Protein AF-A0A7X0ZIE0-F1 (afdb_monomer_lite)

Radius of gyration: 23.96 Å; chains: 1; bounding box: 64×28×71 Å

Organism: NCBI:txid2713500

Secondary structure (DSSP, 8-state):
-HHHHHHHHHHHHHHHHHHHHHHHHHHHHHTT------SHHHHHHHHHHHHHHHHHHHHSS-TTSGGGHHHHHHHHHHHHHHHHHHTSHHHHTTS-HHHHHHHHHHHHHHHHHHHHHHHHHTT-HHHHHHHHHHHHHHHHHHHHHH--

pLDDT: mean 85.58, std 15.68, range [42.28, 98.56]

Sequence (148 aa):
MRNLSKKKKLWIVLAMLLVLIAILLFVLQDCAHDEKGTGPLKVELDFKRNYAKWSDLKLNGDICNPLYLAELREMEKSFGTIYVEAKKPKIWDDLSKKDQTIYTAYGDVASELKVMNDAIEAEDFKQAKQVLKKILEIEKGVKKETEI

Foldseek 3Di:
DVVVVVVVVVVVVVVVVVVVVVVVVVVVVVVVPPPPDLAQVVLVVLVVVLVVLVVVCVVPPLNLAPVCLVVLLVSLVSLCVSLVSCPDCRNVVPDDPLVPLVSVLSNVLSVLSVQLSVCSVVVVSVSNVVSVVVNVVSVVVSVVVNVD

Structure (mmCIF, N/CA/C/O backbone):
data_AF-A0A7X0ZIE0-F1
#
_entry.id   AF-A0A7X0ZIE0-F1
#
loop_
_atom_site.group_PDB
_atom_site.id
_atom_site.type_symbol
_atom_site.label_atom_id
_atom_site.label_alt_id
_atom_site.label_comp_id
_atom_site.label_asym_id
_atom_site.label_entity_id
_atom_site.label_seq_id
_atom_site.pdbx_PDB_ins_code
_atom_site.Cartn_x
_atom_site.Cartn_y
_atom_site.Cartn_z
_atom_site.occupancy
_atom_site.B_iso_or_equiv
_atom_site.auth_seq_id
_atom_site.auth_comp_id
_atom_site.auth_asym_id
_atom_site.auth_atom_id
_atom_site.pdbx_PDB_model_num
ATOM 1 N N . MET A 1 1 ? 47.925 2.374 51.528 1.00 49.50 1 MET A N 1
ATOM 2 C CA . MET A 1 1 ? 46.451 2.256 51.686 1.00 49.50 1 MET A CA 1
ATOM 3 C C . MET A 1 1 ? 45.592 3.056 50.679 1.00 49.50 1 MET A C 1
ATOM 5 O O . MET A 1 1 ? 44.377 2.938 50.735 1.00 49.50 1 MET A O 1
ATOM 9 N N . ARG A 1 2 ? 46.139 3.814 49.705 1.00 50.59 2 ARG A N 1
ATOM 10 C CA . ARG A 1 2 ? 45.318 4.550 48.702 1.00 50.59 2 ARG A CA 1
ATOM 11 C C . ARG A 1 2 ? 44.815 3.702 47.513 1.00 50.59 2 ARG A C 1
ATOM 13 O O . ARG A 1 2 ? 43.732 3.967 47.003 1.00 50.59 2 ARG A O 1
ATOM 20 N N . ASN A 1 3 ? 45.545 2.659 47.101 1.00 53.44 3 ASN A N 1
ATOM 21 C CA . ASN A 1 3 ? 45.180 1.835 45.930 1.00 53.44 3 ASN A CA 1
ATOM 22 C C . ASN A 1 3 ? 44.016 0.856 46.173 1.00 53.44 3 ASN A C 1
ATOM 24 O O . ASN A 1 3 ? 43.262 0.569 45.248 1.00 53.44 3 ASN A O 1
ATOM 28 N N . LEU A 1 4 ? 43.816 0.389 47.410 1.00 52.75 4 LEU A N 1
ATOM 29 C CA . LEU A 1 4 ? 42.679 -0.472 47.776 1.00 52.75 4 LEU A CA 1
ATOM 30 C C . LEU A 1 4 ? 41.342 0.287 47.746 1.00 52.75 4 LEU A C 1
ATOM 32 O O . LEU A 1 4 ? 40.334 -0.260 47.312 1.00 52.75 4 LEU A O 1
ATOM 36 N N . SER A 1 5 ? 41.344 1.567 48.136 1.00 55.03 5 SER A N 1
ATOM 37 C CA . SER A 1 5 ? 40.153 2.427 48.095 1.00 55.03 5 SER A CA 1
ATOM 38 C C . SER A 1 5 ? 39.718 2.740 46.658 1.00 55.03 5 SER A C 1
ATOM 40 O O . SER A 1 5 ? 38.533 2.660 46.345 1.00 55.03 5 SER A O 1
ATOM 42 N N . LYS A 1 6 ? 40.673 3.010 45.754 1.00 58.38 6 LYS A N 1
ATOM 43 C CA . LYS A 1 6 ? 40.388 3.261 44.331 1.00 58.38 6 LYS A CA 1
ATOM 44 C C . LYS A 1 6 ? 39.798 2.036 43.630 1.00 58.38 6 LYS A C 1
ATOM 46 O O . LYS A 1 6 ? 38.822 2.181 42.906 1.00 58.38 6 LYS A O 1
ATOM 51 N N . LYS A 1 7 ? 40.328 0.835 43.904 1.00 63.28 7 LYS A N 1
ATOM 52 C CA . LYS A 1 7 ? 39.778 -0.424 43.371 1.00 63.28 7 LYS A CA 1
ATOM 53 C C . LYS A 1 7 ? 38.345 -0.670 43.855 1.00 63.28 7 LYS A C 1
ATOM 55 O O . LYS A 1 7 ? 37.492 -0.986 43.039 1.00 63.28 7 LYS A O 1
ATOM 60 N N . LYS A 1 8 ? 38.051 -0.445 45.142 1.00 67.44 8 LYS A N 1
ATOM 61 C CA . LYS A 1 8 ? 36.682 -0.571 45.680 1.00 67.44 8 LYS A CA 1
ATOM 62 C C . LYS A 1 8 ? 35.708 0.430 45.048 1.00 67.44 8 LYS A C 1
ATOM 64 O O . LYS A 1 8 ? 34.615 0.039 44.661 1.00 67.44 8 LYS A O 1
ATOM 69 N N . LYS A 1 9 ? 36.114 1.695 44.880 1.00 71.12 9 LYS A N 1
ATOM 70 C CA . LYS A 1 9 ? 35.295 2.715 44.198 1.00 71.12 9 LYS A CA 1
ATOM 71 C C . LYS A 1 9 ? 35.051 2.372 42.726 1.00 71.12 9 LYS A C 1
ATOM 73 O O . LYS A 1 9 ? 33.935 2.534 42.256 1.00 71.12 9 LYS A O 1
ATOM 78 N N . LEU A 1 10 ? 36.063 1.848 42.032 1.00 75.19 10 LEU A N 1
ATOM 79 C CA . LEU A 1 10 ? 35.938 1.406 40.643 1.00 75.19 10 LEU A CA 1
ATOM 80 C C . LEU A 1 10 ? 34.935 0.252 40.505 1.00 75.19 10 LEU A C 1
ATOM 82 O O . LEU A 1 10 ? 34.084 0.300 39.627 1.00 75.19 10 LEU A O 1
ATOM 86 N N . TRP A 1 11 ? 34.986 -0.734 41.406 1.00 75.81 11 TRP A N 1
ATOM 87 C CA . TRP A 1 11 ? 34.030 -1.848 41.436 1.00 75.81 11 TRP A CA 1
ATOM 88 C C . TRP A 1 11 ? 32.594 -1.396 41.723 1.00 75.81 11 TRP A C 1
ATOM 90 O O . TRP A 1 11 ? 31.666 -1.898 41.101 1.00 75.81 11 TRP A O 1
ATOM 100 N N . ILE A 1 12 ? 32.409 -0.418 42.614 1.00 79.88 12 ILE A N 1
ATOM 101 C CA . ILE A 1 12 ? 31.087 0.153 42.916 1.00 79.88 12 ILE A CA 1
ATOM 102 C C . ILE A 1 12 ? 30.515 0.900 41.702 1.00 79.88 12 ILE A C 1
ATOM 104 O O . ILE A 1 12 ? 29.338 0.746 41.388 1.00 79.88 12 ILE A O 1
ATOM 108 N N . VAL A 1 13 ? 31.343 1.673 40.990 1.00 80.25 13 VAL A N 1
ATOM 109 C CA . VAL A 1 13 ? 30.920 2.371 39.763 1.00 80.25 13 VAL A CA 1
ATOM 110 C C . VAL A 1 13 ? 30.592 1.377 38.648 1.00 80.25 13 VAL A C 1
ATOM 112 O O . VAL A 1 13 ? 29.580 1.544 37.976 1.00 80.25 13 VAL A O 1
ATOM 115 N N . LEU A 1 14 ? 31.388 0.314 38.488 1.00 82.12 14 LEU A N 1
ATOM 116 C CA . LEU A 1 14 ? 31.110 -0.744 37.510 1.00 82.12 14 LEU A CA 1
ATOM 117 C C . LEU A 1 14 ? 29.800 -1.480 37.818 1.00 82.12 14 LEU A C 1
ATOM 119 O O . LEU A 1 14 ? 29.012 -1.724 36.911 1.00 82.12 14 LEU A O 1
ATOM 123 N N . ALA A 1 15 ? 29.546 -1.789 39.092 1.00 82.81 15 ALA A N 1
ATOM 124 C CA . ALA A 1 15 ? 28.303 -2.424 39.519 1.00 82.81 15 ALA A CA 1
ATOM 125 C C . ALA A 1 15 ? 27.087 -1.517 39.269 1.00 82.81 15 ALA A C 1
ATOM 127 O O . ALA A 1 15 ? 26.084 -1.986 38.739 1.00 82.81 15 ALA A O 1
ATOM 128 N N . MET A 1 16 ? 27.186 -0.216 39.570 1.00 80.19 16 MET A N 1
ATOM 129 C CA . MET A 1 16 ? 26.119 0.740 39.250 1.00 80.19 16 MET A CA 1
ATOM 130 C C . MET A 1 16 ? 25.887 0.868 37.745 1.00 80.19 16 MET A C 1
ATOM 132 O O . MET A 1 16 ? 24.736 0.901 37.326 1.00 80.19 16 MET A O 1
ATOM 136 N N . LEU A 1 17 ? 26.946 0.893 36.928 1.00 83.62 17 LEU A N 1
ATOM 137 C CA . LEU A 1 17 ? 26.818 0.957 35.471 1.00 83.62 17 LEU A CA 1
ATOM 138 C C . LEU A 1 17 ? 26.107 -0.286 34.918 1.00 83.62 17 LEU A C 1
ATOM 140 O O . LEU A 1 17 ? 25.228 -0.157 34.074 1.00 83.62 17 LEU A O 1
ATOM 144 N N . LEU A 1 18 ? 26.441 -1.477 35.424 1.00 83.69 18 LEU A N 1
ATOM 145 C CA . LEU A 1 18 ? 25.784 -2.726 35.028 1.00 83.69 18 LEU A CA 1
ATOM 146 C C . LEU A 1 18 ? 24.303 -2.754 35.421 1.00 83.69 18 LEU A C 1
ATOM 148 O O . LEU A 1 18 ? 23.478 -3.191 34.625 1.00 83.69 18 LEU A O 1
ATOM 152 N N . VAL A 1 19 ? 23.951 -2.244 36.604 1.00 85.44 19 VAL A N 1
ATOM 153 C CA . VAL A 1 19 ? 22.547 -2.096 37.023 1.00 85.44 19 VAL A CA 1
ATOM 154 C C . VAL A 1 19 ? 21.814 -1.105 36.121 1.00 85.44 19 VAL A C 1
ATOM 156 O O . VAL A 1 19 ? 20.691 -1.370 35.709 1.00 85.44 19 VAL A O 1
ATOM 159 N N . LEU A 1 20 ? 22.452 0.006 35.753 1.00 82.56 20 LEU A N 1
ATOM 160 C CA . LEU A 1 20 ? 21.855 1.022 34.885 1.00 82.56 20 LEU A CA 1
ATOM 161 C C . LEU A 1 20 ? 21.646 0.500 33.455 1.00 82.56 20 LEU A C 1
ATOM 163 O O . LEU A 1 20 ? 20.605 0.757 32.860 1.00 82.56 20 LEU A O 1
ATOM 167 N N . ILE A 1 21 ? 22.589 -0.296 32.940 1.00 82.75 21 ILE A N 1
ATOM 168 C CA . ILE A 1 21 ? 22.448 -1.022 31.670 1.00 82.75 21 ILE A CA 1
ATOM 169 C C . ILE A 1 21 ? 21.320 -2.055 31.768 1.00 82.75 21 ILE A C 1
ATOM 171 O O . ILE A 1 21 ? 20.514 -2.141 30.851 1.00 82.75 21 ILE A O 1
ATOM 175 N N . ALA A 1 22 ? 21.213 -2.801 32.870 1.00 79.94 22 ALA A N 1
ATOM 176 C CA . ALA A 1 22 ? 20.127 -3.760 33.067 1.00 79.94 22 ALA A CA 1
ATOM 177 C C . ALA A 1 22 ? 18.751 -3.073 33.105 1.00 79.94 22 ALA A C 1
ATOM 179 O O . ALA A 1 22 ? 17.818 -3.568 32.485 1.00 79.94 22 ALA A O 1
ATOM 180 N N . ILE A 1 23 ? 18.636 -1.911 33.758 1.00 78.44 23 ILE A N 1
ATOM 181 C CA . ILE A 1 23 ? 17.413 -1.094 33.766 1.00 78.44 23 ILE A CA 1
ATOM 182 C C . ILE A 1 23 ? 17.106 -0.567 32.360 1.00 78.44 23 ILE A C 1
ATOM 184 O O . ILE A 1 23 ? 15.967 -0.655 31.921 1.00 78.44 23 ILE A O 1
ATOM 188 N N . LEU A 1 24 ? 18.108 -0.072 31.625 1.00 73.88 24 LEU A N 1
ATOM 189 C CA . LEU A 1 24 ? 17.947 0.352 30.228 1.00 73.88 24 LEU A CA 1
ATOM 190 C C . LEU A 1 24 ? 17.482 -0.797 29.329 1.00 73.88 24 LEU A C 1
ATOM 192 O O . LEU A 1 24 ? 16.603 -0.594 28.500 1.00 73.88 24 LEU A O 1
ATOM 196 N N . LEU A 1 25 ? 18.031 -2.000 29.507 1.00 72.25 25 LEU A N 1
ATOM 197 C CA . LEU A 1 25 ? 17.590 -3.196 28.788 1.00 72.25 25 LEU A CA 1
ATOM 198 C C . LEU A 1 25 ? 16.156 -3.586 29.168 1.00 72.25 25 LEU A C 1
ATOM 200 O O . LEU A 1 25 ? 15.398 -3.969 28.287 1.00 72.25 25 LEU A O 1
ATOM 204 N N . PHE A 1 26 ? 15.765 -3.433 30.436 1.00 65.69 26 PHE A N 1
ATOM 205 C CA . PHE A 1 26 ? 14.396 -3.686 30.893 1.00 65.69 26 PHE A CA 1
ATOM 206 C C . PHE A 1 26 ? 13.400 -2.675 30.298 1.00 65.69 26 PHE A C 1
ATOM 208 O O . PHE A 1 26 ? 12.369 -3.066 29.765 1.00 65.69 26 PHE A O 1
ATOM 215 N N . VAL A 1 27 ? 13.750 -1.384 30.276 1.00 63.28 27 VAL A N 1
ATOM 216 C CA . VAL A 1 27 ? 12.942 -0.326 29.638 1.00 63.28 27 VAL A CA 1
ATOM 217 C C . VAL A 1 27 ? 12.857 -0.528 28.118 1.00 63.28 27 VAL A C 1
ATOM 219 O O . VAL A 1 27 ? 11.810 -0.297 27.520 1.00 63.28 27 VAL A O 1
ATOM 222 N N . LEU A 1 28 ? 13.931 -1.004 27.477 1.00 58.38 28 LEU A N 1
ATOM 223 C CA . LEU A 1 28 ? 13.905 -1.384 26.060 1.00 58.38 28 LEU A CA 1
ATOM 224 C C . LEU A 1 28 ? 13.048 -2.637 25.807 1.00 58.38 28 LEU A C 1
ATOM 226 O O . LEU A 1 28 ? 12.440 -2.730 24.743 1.00 58.38 28 LEU A O 1
ATOM 230 N N . GLN A 1 29 ? 12.961 -3.572 26.760 1.00 54.91 29 GLN A N 1
ATOM 231 C CA . GLN A 1 29 ? 12.053 -4.722 26.685 1.00 54.91 29 GLN A CA 1
ATOM 232 C C . GLN A 1 29 ? 10.579 -4.318 26.843 1.00 54.91 29 GLN A C 1
ATOM 234 O O . GLN A 1 29 ? 9.744 -4.887 26.145 1.00 54.91 29 GLN A O 1
ATOM 239 N N . ASP A 1 30 ? 10.258 -3.308 27.659 1.00 48.91 30 ASP A N 1
ATOM 240 C CA . ASP A 1 30 ? 8.892 -2.762 27.765 1.00 48.91 30 ASP A CA 1
ATOM 241 C C . ASP A 1 30 ? 8.461 -1.991 26.500 1.00 48.91 30 ASP A C 1
ATOM 243 O O . ASP A 1 30 ? 7.292 -2.025 26.124 1.00 48.91 30 ASP A O 1
ATOM 247 N N . CYS A 1 31 ? 9.397 -1.376 25.763 1.00 47.69 31 CYS A N 1
ATOM 248 C CA . CYS A 1 31 ? 9.130 -0.842 24.415 1.00 47.69 31 CYS A CA 1
ATOM 249 C C . CYS A 1 31 ? 9.006 -1.934 23.335 1.00 47.69 31 CYS A C 1
ATOM 251 O O . CYS A 1 31 ? 8.533 -1.651 22.235 1.00 47.69 31 CYS A O 1
ATOM 253 N N . ALA A 1 32 ? 9.440 -3.161 23.634 1.00 42.94 32 ALA A N 1
ATOM 254 C CA . ALA A 1 32 ? 9.354 -4.331 22.764 1.00 42.94 32 ALA A CA 1
ATOM 255 C C . ALA A 1 32 ? 8.280 -5.322 23.235 1.00 42.94 32 ALA A C 1
ATOM 257 O O . ALA A 1 32 ? 8.308 -6.496 22.852 1.00 42.94 32 ALA A O 1
ATOM 258 N N . HIS A 1 33 ? 7.317 -4.873 24.051 1.00 42.28 33 HIS A N 1
ATOM 259 C CA . HIS A 1 33 ? 6.072 -5.609 24.200 1.00 42.28 33 HIS A CA 1
ATOM 260 C C . HIS A 1 33 ? 5.284 -5.454 22.897 1.00 42.28 33 HIS A C 1
ATOM 262 O O . HIS A 1 33 ? 4.407 -4.604 22.752 1.00 42.28 33 HIS A O 1
ATOM 268 N N . ASP A 1 34 ? 5.642 -6.291 21.922 1.00 45.12 34 ASP A N 1
ATOM 269 C CA . ASP A 1 34 ? 4.753 -6.679 20.843 1.00 45.12 34 ASP A CA 1
ATOM 270 C C . ASP A 1 34 ? 3.520 -7.286 21.507 1.00 45.12 34 ASP A C 1
ATOM 272 O O . ASP A 1 34 ? 3.408 -8.502 21.708 1.00 45.12 34 ASP A O 1
ATOM 276 N N . GLU A 1 35 ? 2.550 -6.437 21.839 1.00 44.53 35 GLU A N 1
ATOM 277 C CA . GLU A 1 35 ? 1.193 -6.911 21.892 1.00 44.53 35 GLU A CA 1
ATOM 278 C C . GLU A 1 35 ? 0.938 -7.556 20.524 1.00 44.53 35 GLU A C 1
ATOM 280 O O . GLU A 1 35 ? 0.731 -6.925 19.476 1.00 44.53 35 GLU A O 1
ATOM 285 N N . LYS A 1 36 ? 0.847 -8.883 20.547 1.00 46.59 36 LYS A N 1
ATOM 286 C CA . LYS A 1 36 ? -0.000 -9.660 19.642 1.00 46.59 36 LYS A CA 1
ATOM 287 C C . LYS A 1 36 ? -1.481 -9.250 19.823 1.00 46.59 36 LYS A C 1
ATOM 289 O O . LYS A 1 36 ? -2.365 -10.095 19.805 1.00 46.59 36 LYS A O 1
ATOM 294 N N . GLY A 1 37 ? -1.752 -7.966 20.052 1.00 50.06 37 GLY A N 1
ATOM 295 C CA . GLY A 1 37 ? -3.038 -7.381 20.355 1.00 50.06 37 GLY A CA 1
ATOM 296 C C . GLY A 1 37 ? -3.771 -7.144 19.056 1.00 50.06 37 GLY A C 1
ATOM 297 O O . GLY A 1 37 ? -3.489 -6.209 18.320 1.00 50.06 37 GLY A O 1
ATOM 298 N N . THR A 1 38 ? -4.704 -8.024 18.736 1.00 58.75 38 THR A N 1
ATOM 299 C CA . THR A 1 38 ? -5.719 -7.737 17.728 1.00 58.75 38 THR A CA 1
ATOM 300 C C . THR A 1 38 ? -6.624 -6.633 18.279 1.00 58.75 38 THR A C 1
ATOM 302 O O . THR A 1 38 ? -7.334 -6.872 19.255 1.00 58.75 38 THR A O 1
ATOM 305 N N . GLY A 1 39 ? -6.595 -5.433 17.697 1.00 76.12 39 GLY A N 1
ATOM 306 C CA . GLY A 1 39 ? -7.436 -4.322 18.146 1.00 76.12 39 GLY A CA 1
ATOM 307 C C . GLY A 1 39 ? -7.253 -3.038 17.326 1.00 76.12 39 GLY A C 1
ATOM 308 O O . GLY A 1 39 ? -6.301 -2.950 16.546 1.00 76.12 39 GLY A O 1
ATOM 309 N N . PRO A 1 40 ? -8.137 -2.035 17.501 1.00 82.62 40 PRO A N 1
ATOM 310 C CA . PRO A 1 40 ? -8.144 -0.809 16.695 1.00 82.62 40 PRO A CA 1
ATOM 311 C C . PRO A 1 40 ? -6.817 -0.037 16.731 1.00 82.62 40 PRO A C 1
ATOM 313 O O . PRO A 1 40 ? -6.325 0.389 15.690 1.00 82.62 40 PRO A O 1
ATOM 316 N N . LEU A 1 41 ? -6.188 0.060 17.909 1.00 87.62 41 LEU A N 1
ATOM 317 C CA . LEU A 1 41 ? -4.907 0.754 18.083 1.00 87.62 41 LEU A CA 1
ATOM 318 C C . LEU A 1 41 ? -3.783 0.114 17.255 1.00 87.62 41 LEU A C 1
ATOM 320 O O . LEU A 1 41 ? -2.977 0.816 16.649 1.00 87.62 41 LEU A O 1
ATOM 324 N N . LYS A 1 42 ? -3.737 -1.222 17.194 1.00 89.19 42 LYS A N 1
ATOM 325 C CA . LYS A 1 42 ? -2.734 -1.925 16.389 1.00 89.19 42 LYS A CA 1
ATOM 326 C C . LYS A 1 42 ? -2.932 -1.663 14.901 1.00 89.19 42 LYS A C 1
ATOM 328 O O . LYS A 1 42 ? -1.959 -1.372 14.214 1.00 89.19 42 LYS A O 1
ATOM 333 N N . VAL A 1 43 ? -4.177 -1.726 14.423 1.00 91.19 43 VAL A N 1
ATOM 334 C CA . VAL A 1 43 ? -4.519 -1.429 13.021 1.00 91.19 43 VAL A CA 1
ATOM 335 C C . VAL A 1 43 ? -4.070 -0.016 12.647 1.00 91.19 43 VAL A C 1
ATOM 337 O O . VAL A 1 43 ? -3.438 0.169 11.609 1.00 91.19 43 VAL A O 1
ATOM 340 N N . GLU A 1 44 ? -4.314 0.964 13.518 1.00 91.94 44 GLU A N 1
ATOM 341 C CA . GLU A 1 44 ? -3.897 2.350 13.300 1.00 91.94 44 GLU A CA 1
ATOM 342 C C . GLU A 1 44 ? -2.365 2.507 13.256 1.00 91.94 44 GLU A C 1
ATOM 344 O O . GLU A 1 44 ? -1.827 3.169 12.364 1.00 91.94 44 GLU A O 1
ATOM 349 N N . LEU A 1 45 ? -1.644 1.892 14.199 1.00 92.06 45 LEU A N 1
ATOM 350 C CA . LEU A 1 45 ? -0.179 1.941 14.248 1.00 92.06 45 LEU A CA 1
ATOM 351 C C . LEU A 1 45 ? 0.456 1.257 13.035 1.00 92.06 45 LEU A C 1
ATOM 353 O O . LEU A 1 45 ? 1.367 1.811 12.412 1.00 92.06 45 LEU A O 1
ATOM 357 N N . ASP A 1 46 ? -0.044 0.075 12.675 1.00 93.75 46 ASP A N 1
ATOM 358 C CA . ASP A 1 46 ? 0.401 -0.659 11.496 1.00 93.75 46 ASP A CA 1
ATOM 359 C C . ASP A 1 46 ? 0.126 0.151 10.226 1.00 93.75 46 ASP A C 1
ATOM 361 O O . ASP A 1 46 ? 1.003 0.241 9.363 1.00 93.75 46 ASP A O 1
ATOM 365 N N . PHE A 1 47 ? -1.033 0.806 10.133 1.00 94.94 47 PHE A N 1
ATOM 366 C CA . PHE A 1 47 ? -1.353 1.702 9.030 1.00 94.94 47 PHE A CA 1
ATOM 367 C C . PHE A 1 47 ? -0.382 2.875 8.930 1.00 94.94 47 PHE A C 1
ATOM 369 O O . PHE A 1 47 ? 0.219 3.066 7.875 1.00 94.94 47 PHE A O 1
ATOM 376 N N . LYS A 1 48 ? -0.162 3.624 10.016 1.00 94.44 48 LYS A N 1
ATOM 377 C CA . LYS A 1 48 ? 0.758 4.775 10.034 1.00 94.44 48 LYS A CA 1
ATOM 378 C C . LYS A 1 48 ? 2.174 4.385 9.611 1.00 94.44 48 LYS A C 1
ATOM 380 O O . LYS A 1 48 ? 2.771 5.061 8.775 1.00 94.44 48 LYS A O 1
ATOM 385 N N . ARG A 1 49 ? 2.692 3.274 10.148 1.00 95.19 49 ARG A N 1
ATOM 386 C CA . ARG A 1 49 ? 4.029 2.757 9.818 1.00 95.19 49 ARG A CA 1
ATOM 387 C C . ARG A 1 49 ? 4.147 2.403 8.336 1.00 95.19 49 ARG A C 1
ATOM 389 O O . ARG A 1 49 ? 5.101 2.810 7.678 1.00 95.19 49 ARG A O 1
ATOM 396 N N . ASN A 1 50 ? 3.179 1.658 7.809 1.00 96.00 50 ASN A N 1
ATOM 397 C CA . ASN A 1 50 ? 3.188 1.229 6.412 1.00 96.00 50 ASN A CA 1
ATOM 398 C C . ASN A 1 50 ? 2.950 2.402 5.452 1.00 96.00 50 ASN A C 1
ATOM 400 O O . ASN A 1 50 ? 3.627 2.509 4.434 1.00 96.00 50 ASN A O 1
ATOM 404 N N . TYR A 1 51 ? 2.066 3.336 5.796 1.00 94.75 51 TYR A N 1
ATOM 405 C CA . TYR A 1 51 ? 1.864 4.542 5.003 1.00 94.75 51 TYR A CA 1
ATOM 406 C C . TYR A 1 51 ? 3.134 5.400 4.913 1.00 94.75 51 TYR A C 1
ATOM 408 O O . TYR A 1 51 ? 3.461 5.879 3.829 1.00 94.75 51 TYR A O 1
ATOM 416 N N . ALA A 1 52 ? 3.887 5.545 6.009 1.00 93.88 52 ALA A N 1
ATOM 417 C CA . ALA A 1 52 ? 5.177 6.235 5.986 1.00 93.88 52 ALA A CA 1
ATOM 418 C C . ALA A 1 52 ? 6.164 5.555 5.021 1.00 93.88 52 ALA A C 1
ATOM 420 O O . ALA A 1 52 ? 6.680 6.210 4.119 1.00 93.88 52 ALA A O 1
ATOM 421 N N . LYS A 1 53 ? 6.325 4.226 5.117 1.00 94.94 53 LYS A N 1
ATOM 422 C CA . LYS A 1 53 ? 7.178 3.450 4.199 1.00 94.94 53 LYS A CA 1
ATOM 423 C C . LYS A 1 53 ? 6.755 3.607 2.735 1.00 94.94 53 LYS A C 1
ATOM 425 O O . LYS A 1 53 ? 7.597 3.802 1.864 1.00 94.94 53 LYS A O 1
ATOM 430 N N . TRP A 1 54 ? 5.455 3.558 2.456 1.00 94.56 54 TRP A N 1
ATOM 431 C CA . TRP A 1 54 ? 4.918 3.801 1.118 1.00 94.56 54 TRP A CA 1
ATOM 432 C C . TRP A 1 54 ? 5.211 5.216 0.614 1.00 94.56 54 TRP A C 1
ATOM 434 O O . TRP A 1 54 ? 5.586 5.403 -0.544 1.00 94.56 54 TRP A O 1
ATOM 444 N N . SER A 1 55 ? 5.061 6.220 1.478 1.00 92.56 55 SER A N 1
ATOM 445 C CA . SER A 1 55 ? 5.412 7.601 1.159 1.00 92.56 55 SER A CA 1
ATOM 446 C C . SER A 1 55 ? 6.891 7.727 0.798 1.00 92.56 55 SER A C 1
ATOM 448 O O . SER A 1 55 ? 7.205 8.342 -0.218 1.00 92.56 55 SER A O 1
ATOM 450 N N . ASP A 1 56 ? 7.780 7.099 1.566 1.00 91.88 56 ASP A N 1
ATOM 451 C CA . ASP A 1 56 ? 9.222 7.115 1.307 1.00 91.88 56 ASP A CA 1
ATOM 452 C C . ASP A 1 56 ? 9.571 6.426 -0.020 1.00 91.88 56 ASP A C 1
ATOM 454 O O . ASP A 1 56 ? 10.320 6.977 -0.826 1.00 91.88 56 ASP A O 1
ATOM 458 N N . LEU A 1 57 ? 8.969 5.266 -0.313 1.00 91.56 57 LEU A N 1
ATOM 459 C CA . LEU A 1 57 ? 9.162 4.570 -1.593 1.00 91.56 57 LEU A CA 1
ATOM 460 C C . LEU A 1 57 ? 8.788 5.451 -2.791 1.00 91.56 57 LEU A C 1
ATOM 462 O O . LEU A 1 57 ? 9.527 5.494 -3.773 1.00 91.56 57 LEU A O 1
ATOM 466 N N . LYS A 1 58 ? 7.683 6.202 -2.699 1.00 90.25 58 LYS A N 1
ATOM 467 C CA . LYS A 1 58 ? 7.264 7.145 -3.751 1.00 90.25 58 LYS A CA 1
ATOM 468 C C . LYS A 1 58 ? 8.238 8.313 -3.941 1.00 90.25 58 LYS A C 1
ATOM 470 O O . LYS A 1 58 ? 8.266 8.891 -5.024 1.00 90.25 58 LYS A O 1
ATOM 475 N N . LEU A 1 59 ? 9.012 8.674 -2.917 1.00 86.56 59 LEU A N 1
ATOM 476 C CA . LEU A 1 59 ? 9.995 9.762 -2.973 1.00 86.56 59 LEU A CA 1
ATOM 477 C C . LEU A 1 59 ? 11.366 9.309 -3.503 1.00 86.56 59 LEU A C 1
ATOM 479 O O . LEU A 1 59 ? 12.138 10.144 -3.970 1.00 86.56 59 LEU A O 1
ATOM 483 N N . ASN A 1 60 ? 11.659 8.007 -3.476 1.00 80.69 60 ASN A N 1
ATOM 484 C CA . ASN A 1 60 ? 12.981 7.459 -3.791 1.00 80.69 60 ASN A CA 1
ATOM 485 C C . ASN A 1 60 ? 13.316 7.356 -5.296 1.00 80.69 60 ASN A C 1
ATOM 487 O O . ASN A 1 60 ? 14.424 6.941 -5.631 1.00 80.69 60 ASN A O 1
ATOM 491 N N . GLY A 1 61 ? 12.420 7.755 -6.209 1.00 75.88 61 GLY A N 1
ATOM 492 C CA . GLY A 1 61 ? 12.697 7.811 -7.653 1.00 75.88 61 GLY A CA 1
ATOM 493 C C . GLY A 1 61 ? 11.642 7.114 -8.517 1.00 75.88 61 GLY A C 1
ATOM 494 O O . GLY A 1 61 ? 10.450 7.197 -8.229 1.00 75.88 61 GLY A O 1
ATOM 495 N N . ASP A 1 62 ? 12.062 6.455 -9.609 1.00 85.75 62 ASP A N 1
ATOM 496 C CA . ASP A 1 62 ? 11.148 5.664 -10.453 1.00 85.75 62 ASP A CA 1
ATOM 497 C C . ASP A 1 62 ? 10.746 4.388 -9.704 1.00 85.75 62 ASP A C 1
ATOM 499 O O . ASP A 1 62 ? 11.414 3.360 -9.793 1.00 85.75 62 ASP A O 1
ATOM 503 N N . ILE A 1 63 ? 9.651 4.464 -8.947 1.00 87.56 63 ILE A N 1
ATOM 504 C CA . ILE A 1 63 ? 9.111 3.350 -8.158 1.00 87.56 63 ILE A CA 1
ATOM 505 C C . ILE A 1 63 ? 8.706 2.143 -9.025 1.00 87.56 63 ILE A C 1
ATOM 507 O O . ILE A 1 63 ? 8.533 1.051 -8.505 1.00 87.56 63 ILE A O 1
ATOM 511 N N . CYS A 1 64 ? 8.598 2.297 -10.352 1.00 90.50 64 CYS A N 1
ATOM 512 C CA . CYS A 1 64 ? 8.399 1.168 -11.267 1.00 90.50 64 CYS A CA 1
ATOM 513 C C . CYS A 1 64 ? 9.702 0.402 -11.577 1.00 90.50 64 CYS A C 1
ATOM 515 O O . CYS A 1 64 ? 9.674 -0.554 -12.349 1.00 90.50 64 CYS A O 1
ATOM 517 N N . ASN A 1 65 ? 10.846 0.820 -11.027 1.00 91.69 65 ASN A N 1
ATOM 518 C CA . ASN A 1 65 ? 12.109 0.105 -11.164 1.00 91.69 65 ASN A CA 1
ATOM 519 C C . ASN A 1 65 ? 12.032 -1.255 -10.433 1.00 91.69 65 ASN A C 1
ATOM 521 O O . ASN A 1 65 ? 11.675 -1.276 -9.251 1.00 91.69 65 ASN A O 1
ATOM 525 N N . PRO A 1 66 ? 12.424 -2.375 -11.076 1.00 93.19 66 PRO A N 1
ATOM 526 C CA . PRO A 1 66 ? 12.422 -3.704 -10.458 1.00 93.19 66 PRO A CA 1
ATOM 527 C C . PRO A 1 66 ? 13.191 -3.809 -9.134 1.00 93.19 66 PRO A C 1
ATOM 529 O O . PRO A 1 66 ? 12.883 -4.680 -8.325 1.00 93.19 66 PRO A O 1
ATOM 532 N N . LEU A 1 67 ? 14.154 -2.914 -8.876 1.00 94.06 67 LEU A N 1
ATOM 533 C CA . LEU A 1 67 ? 14.884 -2.850 -7.605 1.00 94.06 67 LEU A CA 1
ATOM 534 C C . LEU A 1 67 ? 13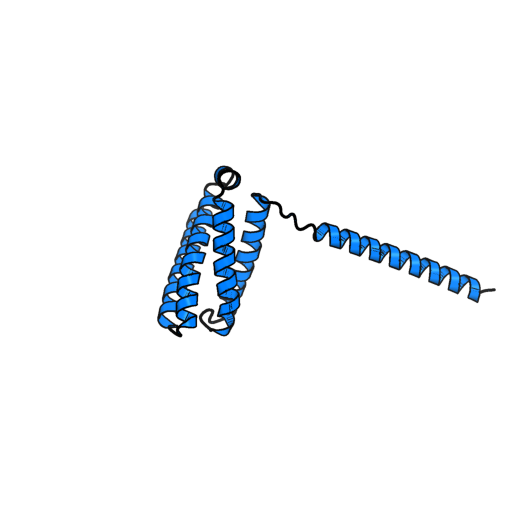.978 -2.646 -6.382 1.00 94.06 67 LEU A C 1
ATOM 536 O O . LEU A 1 67 ? 14.380 -3.030 -5.292 1.00 94.06 67 LEU A O 1
ATOM 540 N N . TYR A 1 68 ? 12.784 -2.071 -6.558 1.00 94.00 68 TYR A N 1
ATOM 541 C CA . TYR A 1 68 ? 11.819 -1.845 -5.476 1.00 94.00 68 TYR A CA 1
ATOM 542 C C . TYR A 1 68 ? 10.743 -2.933 -5.376 1.00 94.00 68 TYR A C 1
ATOM 544 O O . TYR A 1 68 ? 9.852 -2.840 -4.531 1.00 94.00 68 TYR A O 1
ATOM 552 N N . LEU A 1 69 ? 10.763 -3.949 -6.248 1.00 95.19 69 LEU A N 1
ATOM 553 C CA . LEU A 1 69 ? 9.671 -4.922 -6.352 1.00 95.19 69 LEU A CA 1
ATOM 554 C C . LEU A 1 69 ? 9.431 -5.672 -5.033 1.00 95.19 69 LEU A C 1
ATOM 556 O O . LEU A 1 69 ? 8.282 -5.921 -4.671 1.00 95.19 69 LEU A O 1
ATOM 560 N N . ALA A 1 70 ? 10.490 -6.000 -4.290 1.00 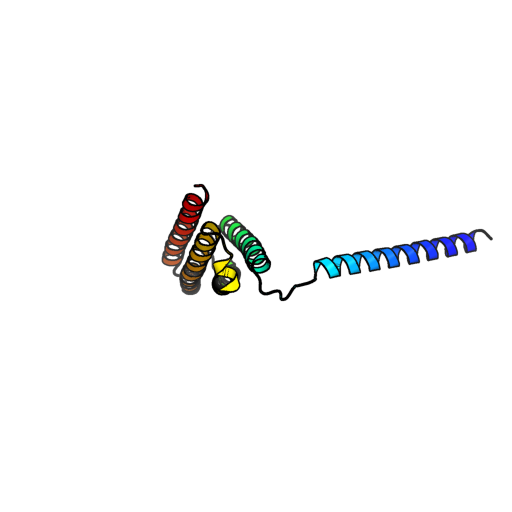96.44 70 ALA A N 1
ATOM 561 C CA . ALA A 1 70 ? 10.368 -6.694 -3.010 1.00 96.44 70 ALA A CA 1
ATOM 562 C C . ALA A 1 70 ? 9.621 -5.840 -1.971 1.00 96.44 70 ALA A C 1
ATOM 564 O O . ALA A 1 70 ? 8.669 -6.306 -1.341 1.00 96.44 70 ALA A O 1
ATOM 565 N N . GLU A 1 71 ? 10.001 -4.572 -1.834 1.00 95.62 71 GLU A N 1
ATOM 566 C CA . GLU A 1 71 ? 9.362 -3.621 -0.933 1.00 95.62 71 GLU A CA 1
ATOM 567 C C . GLU A 1 71 ? 7.924 -3.324 -1.357 1.00 95.62 71 GLU A C 1
ATOM 569 O O . GLU A 1 71 ? 7.045 -3.200 -0.506 1.00 95.62 71 GLU A O 1
ATOM 574 N N . LEU A 1 72 ? 7.649 -3.261 -2.659 1.00 96.81 72 LEU A N 1
ATOM 575 C CA . LEU A 1 72 ? 6.298 -3.054 -3.172 1.00 96.81 72 LEU A CA 1
ATOM 576 C C . LEU A 1 72 ? 5.376 -4.250 -2.924 1.00 96.81 72 LEU A C 1
ATOM 578 O O . LEU A 1 72 ? 4.204 -4.055 -2.596 1.00 96.81 72 LEU A O 1
ATOM 582 N N . ARG A 1 73 ? 5.888 -5.481 -3.031 1.00 97.75 73 ARG A N 1
ATOM 583 C CA . ARG A 1 73 ? 5.159 -6.703 -2.649 1.00 97.75 73 ARG A CA 1
ATOM 584 C C . ARG A 1 73 ? 4.885 -6.739 -1.148 1.00 97.75 73 ARG A C 1
ATOM 586 O O . ARG A 1 73 ? 3.818 -7.174 -0.715 1.00 97.75 73 ARG A O 1
ATOM 593 N N . GLU A 1 74 ? 5.822 -6.249 -0.341 1.00 97.38 74 GLU A N 1
ATOM 594 C CA . GLU A 1 74 ? 5.590 -6.075 1.090 1.00 97.38 74 GLU A CA 1
ATOM 595 C C . GLU A 1 74 ? 4.484 -5.044 1.345 1.00 97.38 74 GLU A C 1
ATOM 597 O O . GLU A 1 74 ? 3.583 -5.312 2.138 1.00 97.38 74 GLU A O 1
ATOM 602 N N . MET A 1 75 ? 4.490 -3.911 0.632 1.00 97.44 75 MET A N 1
ATOM 603 C CA . MET A 1 75 ? 3.450 -2.891 0.777 1.00 97.44 75 MET A CA 1
ATOM 604 C C . MET A 1 75 ? 2.064 -3.392 0.369 1.00 97.44 75 MET A C 1
ATOM 606 O O . MET A 1 75 ? 1.099 -3.162 1.099 1.00 97.44 75 MET A O 1
ATOM 610 N N . GLU A 1 76 ? 1.975 -4.112 -0.752 1.00 97.69 76 GLU A N 1
ATOM 611 C CA . GLU A 1 76 ? 0.770 -4.810 -1.212 1.00 97.69 76 GLU A CA 1
ATOM 612 C C . GLU A 1 76 ? 0.192 -5.679 -0.085 1.00 97.69 76 GLU A C 1
ATOM 614 O O . GLU A 1 76 ? -0.960 -5.516 0.328 1.00 97.69 76 GLU A O 1
ATOM 619 N N . LYS A 1 77 ? 1.023 -6.564 0.478 1.00 98.06 77 LYS A N 1
ATOM 620 C CA . LYS A 1 77 ? 0.611 -7.476 1.547 1.00 98.06 77 LYS A CA 1
ATOM 621 C C . LYS A 1 77 ? 0.219 -6.733 2.822 1.00 98.06 77 LYS A C 1
ATOM 623 O O . LYS A 1 77 ? -0.773 -7.098 3.458 1.00 98.06 77 LYS A O 1
ATOM 628 N N . SER A 1 78 ? 0.987 -5.720 3.210 1.00 97.56 78 SER A N 1
ATOM 629 C CA . SER A 1 78 ? 0.742 -4.940 4.421 1.00 97.56 78 SER A CA 1
ATOM 630 C C . SER A 1 78 ? -0.590 -4.207 4.355 1.00 97.56 78 SER A C 1
ATOM 632 O O . SER A 1 78 ? -1.407 -4.370 5.260 1.00 97.56 78 SER A O 1
ATOM 634 N N . PHE A 1 79 ? -0.853 -3.458 3.282 1.00 97.81 79 PHE A N 1
ATOM 635 C CA . PHE A 1 79 ? -2.123 -2.749 3.134 1.00 97.81 79 PHE A CA 1
ATOM 636 C C . PHE A 1 79 ? -3.309 -3.712 3.033 1.00 97.81 79 PHE A C 1
ATOM 638 O O . PHE A 1 79 ? -4.324 -3.482 3.690 1.00 97.81 79 PHE A O 1
ATOM 645 N N . GLY A 1 80 ? -3.162 -4.834 2.319 1.00 97.75 80 GLY A N 1
ATOM 646 C CA . GLY A 1 80 ? -4.191 -5.876 2.280 1.00 97.75 80 GLY A CA 1
ATOM 647 C C . GLY A 1 80 ? -4.486 -6.466 3.664 1.00 97.75 80 GLY A C 1
ATOM 648 O O . GLY A 1 80 ? -5.646 -6.622 4.042 1.00 97.75 80 GLY A O 1
ATOM 649 N N . THR A 1 81 ? -3.447 -6.734 4.459 1.00 96.81 81 THR A N 1
ATOM 650 C CA . THR A 1 81 ? -3.595 -7.262 5.826 1.00 96.81 81 THR A CA 1
ATOM 651 C C . THR A 1 81 ? -4.277 -6.247 6.739 1.00 96.81 81 THR A C 1
ATOM 653 O O . THR A 1 81 ? -5.228 -6.595 7.434 1.00 96.81 81 THR A O 1
ATOM 656 N N . ILE A 1 82 ? -3.838 -4.985 6.706 1.00 95.94 82 ILE A N 1
ATOM 657 C CA . ILE A 1 82 ? -4.432 -3.898 7.495 1.00 95.94 82 ILE A CA 1
ATOM 658 C C . ILE A 1 82 ? -5.911 -3.733 7.151 1.00 95.94 82 ILE A C 1
ATOM 660 O O . ILE A 1 82 ? -6.732 -3.637 8.059 1.00 95.94 82 ILE A O 1
ATOM 664 N N . TYR A 1 83 ? -6.265 -3.749 5.864 1.00 96.75 83 TYR A N 1
ATOM 665 C CA . TYR A 1 83 ? -7.655 -3.660 5.427 1.00 96.75 83 TYR A CA 1
ATOM 666 C C . TYR A 1 83 ? -8.504 -4.815 5.976 1.00 96.75 83 TYR A C 1
ATOM 668 O O . TYR A 1 83 ? -9.556 -4.581 6.569 1.00 96.75 83 TYR A O 1
ATOM 676 N N . VAL A 1 84 ? -8.039 -6.060 5.832 1.00 96.69 84 VAL A N 1
ATOM 677 C CA . VAL A 1 84 ? -8.760 -7.242 6.333 1.00 96.69 84 VAL A CA 1
ATOM 678 C C . VAL A 1 84 ? -8.942 -7.186 7.850 1.00 96.69 84 VAL A C 1
ATOM 680 O O . VAL A 1 84 ? -10.028 -7.483 8.352 1.00 96.69 84 VAL A O 1
ATOM 683 N N . GLU A 1 85 ? -7.909 -6.778 8.586 1.00 95.19 85 GLU A N 1
ATOM 684 C CA . GLU A 1 85 ? -7.986 -6.601 10.035 1.00 95.19 85 GLU A CA 1
ATOM 685 C C . GLU A 1 85 ? -8.955 -5.477 10.419 1.00 95.19 85 GLU A C 1
ATOM 687 O O . GLU A 1 85 ? -9.816 -5.688 11.274 1.00 95.19 85 GLU A O 1
ATOM 692 N N . ALA A 1 86 ? -8.894 -4.326 9.742 1.00 94.50 86 ALA A N 1
ATOM 693 C CA . ALA A 1 86 ? -9.803 -3.204 9.964 1.00 94.50 86 ALA A CA 1
ATOM 694 C C . ALA A 1 86 ? -11.270 -3.603 9.750 1.00 94.50 86 ALA A C 1
ATOM 696 O O . ALA A 1 86 ? -12.135 -3.182 10.513 1.00 94.50 86 ALA A O 1
ATOM 697 N N . LYS A 1 87 ? -11.562 -4.446 8.748 1.00 95.62 87 LYS A N 1
ATOM 698 C CA . LYS A 1 87 ? -12.924 -4.894 8.401 1.00 95.62 87 LYS A CA 1
ATOM 699 C C . LYS A 1 87 ? -13.532 -5.901 9.380 1.00 95.62 87 LYS A C 1
ATOM 701 O O . LYS A 1 87 ? -14.697 -6.265 9.210 1.00 95.62 87 LYS A O 1
ATOM 706 N N . LYS A 1 88 ? -12.803 -6.358 10.403 1.00 95.25 88 LYS A N 1
ATOM 707 C CA . LYS A 1 88 ? -13.389 -7.195 11.462 1.00 95.25 88 LYS A CA 1
ATOM 708 C C . LYS A 1 88 ? -14.475 -6.396 12.199 1.00 95.25 88 LYS A C 1
ATOM 710 O O . LYS A 1 88 ? -14.179 -5.275 12.596 1.00 95.25 88 LYS A O 1
ATOM 715 N N . PRO A 1 89 ? -15.678 -6.948 12.463 1.00 90.88 89 PRO A N 1
ATOM 716 C CA . PRO A 1 89 ? -16.813 -6.182 13.002 1.00 90.88 89 PRO A CA 1
ATOM 717 C C . PRO A 1 89 ? -16.482 -5.339 14.241 1.00 90.88 89 PRO A C 1
ATOM 719 O O . PRO A 1 89 ? -16.711 -4.141 14.254 1.00 90.88 89 PRO A O 1
ATOM 722 N N . LYS A 1 90 ? -15.803 -5.934 15.232 1.00 89.38 90 LYS A N 1
ATOM 723 C CA . LYS A 1 90 ? -15.386 -5.243 16.469 1.00 89.38 90 LYS A CA 1
ATOM 724 C C . LYS A 1 90 ? -14.425 -4.070 16.261 1.00 89.38 90 LYS A C 1
ATOM 726 O O . LYS A 1 90 ? -14.235 -3.290 17.176 1.00 89.38 90 LYS A O 1
ATOM 731 N N . ILE A 1 91 ? -13.736 -4.020 15.126 1.00 92.19 91 ILE A N 1
ATOM 732 C CA . ILE A 1 91 ? -12.844 -2.913 14.786 1.00 92.19 91 ILE A CA 1
ATOM 733 C C . ILE A 1 91 ? -13.628 -1.945 13.911 1.00 92.19 91 ILE A C 1
ATOM 735 O O . ILE A 1 91 ? -13.763 -0.785 14.268 1.00 92.19 91 ILE A O 1
ATOM 739 N N . TRP A 1 92 ? -14.204 -2.439 12.814 1.00 94.81 92 TRP A N 1
ATOM 740 C CA . TRP A 1 92 ? -14.899 -1.638 11.814 1.00 94.81 92 TRP A CA 1
ATOM 741 C C . TRP A 1 92 ? -16.035 -0.788 12.380 1.00 94.81 92 TRP A C 1
ATOM 743 O O . TRP A 1 92 ? -16.168 0.375 11.997 1.00 94.81 92 TRP A O 1
ATOM 753 N N . ASP A 1 93 ? -16.834 -1.354 13.284 1.00 92.19 93 ASP A N 1
ATOM 754 C CA . ASP A 1 93 ? -17.995 -0.679 13.868 1.00 92.19 93 ASP A CA 1
ATOM 755 C C . ASP A 1 93 ? -17.583 0.464 14.812 1.00 92.19 93 ASP A C 1
ATOM 757 O O . ASP A 1 93 ? -18.315 1.446 14.935 1.00 92.19 93 ASP A O 1
ATOM 761 N N . ASP A 1 94 ? -16.382 0.375 15.393 1.00 90.69 94 ASP A N 1
ATOM 762 C CA . ASP A 1 94 ? -15.802 1.388 16.281 1.00 90.69 94 ASP A CA 1
ATOM 763 C C . ASP A 1 94 ? -15.007 2.466 15.515 1.00 90.69 94 ASP A C 1
ATOM 765 O O . ASP A 1 94 ? -14.610 3.483 16.089 1.00 90.69 94 ASP A O 1
ATOM 769 N N . LEU A 1 95 ? -14.766 2.275 14.212 1.00 90.94 95 LEU A N 1
ATOM 770 C CA . LEU A 1 95 ? -14.067 3.251 13.379 1.00 90.94 95 LEU A CA 1
ATOM 771 C C . LEU A 1 95 ? -14.965 4.427 12.997 1.00 90.94 95 LEU A C 1
ATOM 773 O O . LEU A 1 95 ? -16.141 4.272 12.657 1.00 90.94 95 LEU A O 1
ATOM 777 N N . SER A 1 96 ? -14.365 5.615 12.918 1.00 91.88 96 SER A N 1
ATOM 778 C CA . SER A 1 96 ? -15.032 6.760 12.309 1.00 91.88 96 SER A CA 1
ATOM 779 C C . SER A 1 96 ? -15.316 6.498 10.823 1.00 91.88 96 SER A C 1
ATOM 781 O O . SER A 1 96 ? -14.613 5.733 10.159 1.00 91.88 96 SER A O 1
ATOM 783 N N . LYS A 1 97 ? -16.318 7.178 10.249 1.00 92.06 97 LYS A N 1
ATOM 784 C CA . LYS A 1 97 ? -16.572 7.100 8.796 1.00 92.06 97 LYS A CA 1
ATOM 785 C C . LYS A 1 97 ? -15.349 7.495 7.973 1.00 92.06 97 LYS A C 1
ATOM 787 O O . LYS A 1 97 ? -15.080 6.876 6.951 1.00 92.06 97 LYS A O 1
ATOM 792 N N . LYS A 1 98 ? -14.586 8.463 8.475 1.00 91.56 98 LYS A N 1
ATOM 793 C CA . LYS A 1 98 ? -13.320 8.902 7.897 1.00 91.56 98 LYS A CA 1
ATOM 794 C C . LYS A 1 98 ? -12.299 7.761 7.841 1.00 91.56 98 LYS A C 1
ATOM 796 O O . LYS A 1 98 ? -11.730 7.507 6.784 1.00 91.56 98 LYS A O 1
ATOM 801 N N . ASP A 1 99 ? -12.113 7.035 8.939 1.00 91.31 99 ASP A N 1
ATOM 802 C CA . ASP A 1 99 ? -11.164 5.916 8.992 1.00 91.31 99 ASP A CA 1
ATOM 803 C C . ASP A 1 99 ? -11.637 4.730 8.145 1.00 91.31 99 ASP A C 1
ATOM 805 O O . ASP A 1 99 ? -10.833 4.104 7.458 1.00 91.31 99 ASP A O 1
ATOM 809 N N . GLN A 1 100 ? -12.947 4.457 8.112 1.00 94.69 100 GLN A N 1
ATOM 810 C CA . GLN A 1 100 ? -13.533 3.452 7.216 1.00 94.69 100 GLN A CA 1
ATOM 811 C C . GLN A 1 100 ? -13.226 3.768 5.742 1.00 94.69 100 GLN A C 1
ATOM 813 O O . GLN A 1 100 ? -12.826 2.877 4.985 1.00 94.69 100 GLN A O 1
ATOM 818 N N . THR A 1 101 ? -13.369 5.032 5.332 1.00 94.56 101 THR A N 1
ATOM 819 C CA . THR A 1 101 ? -12.993 5.497 3.990 1.00 94.56 101 THR A CA 1
ATOM 820 C C . THR A 1 101 ? -11.501 5.307 3.733 1.00 94.56 101 THR A C 1
ATOM 822 O O . THR A 1 101 ? -11.133 4.722 2.715 1.00 94.56 101 THR A O 1
ATOM 825 N N . ILE A 1 102 ? -10.642 5.732 4.667 1.00 95.06 102 ILE A N 1
ATOM 826 C CA . ILE A 1 102 ? -9.185 5.591 4.541 1.00 95.06 102 ILE A CA 1
ATOM 827 C C . ILE A 1 102 ? -8.810 4.117 4.361 1.00 95.06 102 ILE A C 1
ATOM 829 O O . ILE A 1 102 ? -8.171 3.770 3.371 1.00 95.06 102 ILE A O 1
ATOM 833 N N . TYR A 1 103 ? -9.230 3.225 5.258 1.00 95.62 103 TYR A N 1
ATOM 834 C CA . TYR A 1 103 ? -8.847 1.816 5.154 1.00 95.62 103 TYR A CA 1
ATOM 835 C C . TYR A 1 103 ? -9.390 1.148 3.895 1.00 95.62 103 TYR A C 1
ATOM 837 O O . TYR A 1 103 ? -8.687 0.326 3.313 1.00 95.62 103 TYR A O 1
ATOM 845 N N . THR A 1 104 ? -10.592 1.514 3.440 1.00 96.81 104 THR A N 1
ATOM 846 C CA . THR A 1 104 ? -11.126 1.017 2.162 1.00 96.81 104 THR A CA 1
ATOM 847 C C . THR A 1 104 ? -10.230 1.431 1.004 1.00 96.81 104 THR A C 1
ATOM 849 O O . THR A 1 104 ? -9.773 0.573 0.257 1.00 96.81 104 THR A O 1
ATOM 852 N N . ALA A 1 105 ? -9.893 2.717 0.916 1.00 96.81 105 ALA A N 1
ATOM 853 C CA . ALA A 1 105 ? -9.042 3.226 -0.147 1.00 96.81 105 ALA A CA 1
ATOM 854 C C . ALA A 1 105 ? -7.652 2.572 -0.150 1.00 96.81 105 ALA A C 1
ATOM 856 O O . ALA A 1 105 ? -7.138 2.236 -1.210 1.00 96.81 105 ALA A O 1
ATOM 857 N N . TYR A 1 106 ? -7.043 2.327 1.015 1.00 96.69 106 TYR A N 1
ATOM 858 C CA . TYR A 1 106 ? -5.755 1.621 1.059 1.00 96.69 106 TYR A CA 1
ATOM 859 C C . TYR A 1 106 ? -5.874 0.111 0.804 1.00 96.69 106 TYR A C 1
ATOM 861 O O . TYR A 1 106 ? -4.912 -0.495 0.336 1.00 96.69 106 TYR A O 1
ATOM 869 N N . GLY A 1 107 ? -7.048 -0.490 1.016 1.00 97.69 107 GLY A N 1
ATOM 870 C CA . GLY A 1 107 ? -7.373 -1.817 0.484 1.00 97.69 107 GLY A CA 1
ATOM 871 C C . GLY A 1 107 ? -7.406 -1.837 -1.052 1.00 97.69 107 GLY A C 1
ATOM 872 O O . GLY A 1 107 ? -6.866 -2.758 -1.672 1.00 97.69 107 GLY A O 1
ATOM 873 N N . ASP A 1 108 ? -7.946 -0.789 -1.677 1.00 97.94 108 ASP A N 1
ATOM 874 C CA . ASP A 1 108 ? -7.920 -0.629 -3.137 1.00 97.94 108 ASP A CA 1
ATOM 875 C C . ASP A 1 108 ? -6.489 -0.386 -3.645 1.00 97.94 108 ASP A C 1
ATOM 877 O O . ASP A 1 108 ? -6.066 -1.005 -4.623 1.00 97.94 108 ASP A O 1
ATOM 881 N N . VAL A 1 109 ? -5.695 0.426 -2.933 1.00 97.81 109 VAL A N 1
ATOM 882 C CA . 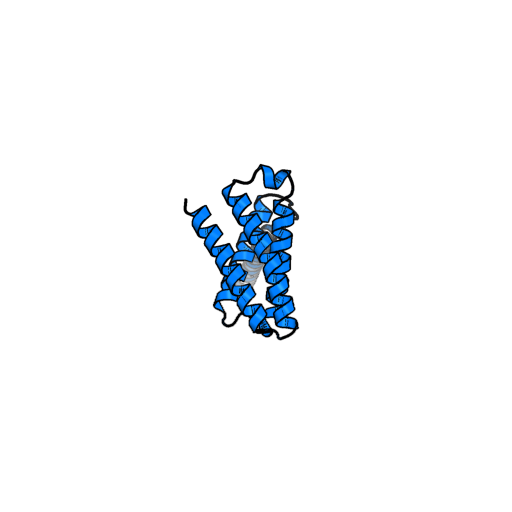VAL A 1 109 ? -4.259 0.600 -3.219 1.00 97.81 109 VAL A CA 1
ATOM 883 C C . VAL A 1 109 ? -3.522 -0.735 -3.158 1.00 97.81 109 VAL A C 1
ATOM 885 O O . VAL A 1 109 ? -2.704 -0.991 -4.032 1.00 97.81 109 VAL A O 1
ATOM 888 N N . ALA A 1 110 ? -3.813 -1.611 -2.190 1.00 98.19 110 ALA A N 1
ATOM 889 C CA . ALA A 1 110 ? -3.216 -2.947 -2.141 1.00 98.19 110 ALA A CA 1
ATOM 890 C C . ALA A 1 110 ? -3.522 -3.758 -3.413 1.00 98.19 110 ALA A C 1
ATOM 892 O O . ALA A 1 110 ? -2.633 -4.384 -3.987 1.00 98.19 110 ALA A O 1
ATOM 893 N N . SER A 1 111 ? -4.768 -3.706 -3.887 1.00 98.19 111 SER A N 1
ATOM 894 C CA . SER A 1 111 ? -5.191 -4.413 -5.100 1.00 98.19 111 SER A CA 1
ATOM 895 C C . SER A 1 111 ? -4.506 -3.866 -6.356 1.00 98.19 111 SER A C 1
ATOM 897 O O . SER A 1 111 ? -4.034 -4.640 -7.187 1.00 98.19 111 SER A O 1
ATOM 899 N N . GLU A 1 112 ? -4.393 -2.544 -6.486 1.00 98.38 112 GLU A N 1
ATOM 900 C CA . GLU A 1 112 ? -3.684 -1.916 -7.607 1.00 98.38 112 GLU A CA 1
ATOM 901 C C . GLU A 1 112 ? -2.164 -2.128 -7.512 1.00 98.38 112 GLU A C 1
ATOM 903 O O . GLU A 1 112 ? -1.521 -2.377 -8.529 1.00 98.38 112 GLU A O 1
ATOM 908 N N . LEU A 1 113 ? -1.575 -2.123 -6.309 1.00 98.12 113 LEU A N 1
ATOM 909 C CA . LEU A 1 113 ? -0.165 -2.468 -6.104 1.00 98.12 113 LEU A CA 1
ATOM 910 C C . LEU A 1 113 ? 0.137 -3.867 -6.625 1.00 98.12 113 LEU A C 1
ATOM 912 O O . LEU A 1 113 ? 1.141 -4.038 -7.305 1.00 98.12 113 LEU A O 1
ATOM 916 N N . LYS A 1 114 ? -0.750 -4.841 -6.397 1.00 98.56 114 LYS A N 1
ATOM 917 C CA . LYS A 1 114 ? -0.595 -6.178 -6.975 1.00 98.56 114 LYS A CA 1
ATOM 918 C C . LYS A 1 114 ? -0.483 -6.136 -8.497 1.00 98.56 114 LYS A C 1
ATOM 920 O O . LYS A 1 114 ? 0.450 -6.705 -9.053 1.00 98.56 114 LYS A O 1
ATOM 925 N N . VAL A 1 115 ? -1.390 -5.420 -9.164 1.00 98.50 115 VAL A N 1
ATOM 926 C CA . VAL A 1 115 ? -1.373 -5.278 -10.631 1.00 98.50 115 VAL A CA 1
ATOM 927 C C . VAL A 1 115 ? -0.101 -4.568 -11.100 1.00 98.50 115 VAL A C 1
ATOM 929 O O . VAL A 1 115 ? 0.488 -4.954 -12.108 1.00 98.50 115 VAL A O 1
ATOM 932 N N . MET A 1 116 ? 0.339 -3.537 -10.377 1.00 98.00 116 MET A N 1
ATOM 933 C CA . MET A 1 116 ? 1.580 -2.824 -10.672 1.00 98.00 116 MET A CA 1
ATOM 934 C C . MET A 1 116 ? 2.795 -3.744 -10.535 1.00 98.00 116 MET A C 1
ATOM 936 O O . MET A 1 116 ? 3.642 -3.761 -11.421 1.00 98.00 116 MET A O 1
ATOM 940 N N . ASN A 1 117 ? 2.857 -4.522 -9.456 1.00 98.19 117 ASN A N 1
ATOM 941 C CA . ASN A 1 117 ? 3.942 -5.451 -9.162 1.00 98.19 117 ASN A CA 1
ATOM 942 C C . ASN A 1 117 ? 4.022 -6.561 -10.212 1.00 98.19 117 ASN A C 1
ATOM 944 O O . ASN A 1 117 ? 5.107 -6.832 -10.718 1.00 98.19 117 ASN A O 1
ATOM 948 N N . ASP A 1 118 ? 2.878 -7.142 -10.588 1.00 98.38 118 ASP A N 1
ATOM 949 C CA . ASP A 1 118 ? 2.786 -8.146 -11.654 1.00 98.38 118 ASP A CA 1
ATOM 950 C C . ASP A 1 118 ? 3.280 -7.568 -12.998 1.00 98.38 118 ASP A C 1
ATOM 952 O O . ASP A 1 118 ? 3.985 -8.240 -13.748 1.00 98.38 118 ASP A O 1
ATOM 956 N N . ALA A 1 119 ? 2.968 -6.300 -13.292 1.00 98.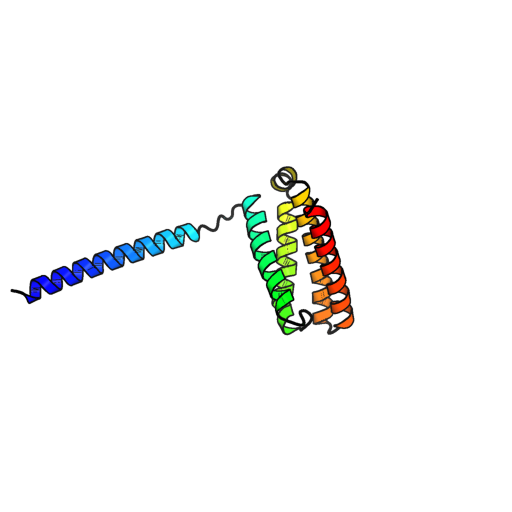06 119 ALA A N 1
ATOM 957 C CA . ALA A 1 119 ? 3.451 -5.623 -14.496 1.00 98.06 119 ALA A CA 1
ATOM 958 C C . ALA A 1 119 ? 4.963 -5.328 -14.454 1.00 98.06 119 ALA A C 1
ATOM 960 O O . ALA A 1 119 ? 5.633 -5.491 -15.469 1.00 98.06 119 ALA A O 1
ATOM 961 N N . ILE A 1 120 ? 5.513 -4.923 -13.302 1.00 97.25 120 ILE A N 1
ATOM 962 C CA . ILE A 1 120 ? 6.964 -4.719 -13.118 1.00 97.25 120 ILE A CA 1
ATOM 963 C C . ILE A 1 120 ? 7.716 -6.041 -13.308 1.00 97.25 120 ILE A C 1
ATOM 965 O O . ILE A 1 120 ? 8.736 -6.069 -13.991 1.00 97.25 120 ILE A O 1
ATOM 969 N N . GLU A 1 121 ? 7.204 -7.130 -12.733 1.00 97.50 121 GLU A N 1
ATOM 970 C CA . GLU A 1 121 ? 7.769 -8.477 -12.859 1.00 97.50 121 GLU A CA 1
ATOM 971 C C . GLU A 1 121 ? 7.745 -8.985 -14.309 1.00 97.50 121 GLU A C 1
ATOM 973 O O . GLU A 1 121 ? 8.684 -9.643 -14.749 1.00 97.50 121 GLU A O 1
ATOM 978 N N . ALA A 1 122 ? 6.713 -8.621 -15.072 1.00 97.88 122 ALA A N 1
ATOM 979 C CA . ALA A 1 122 ? 6.608 -8.897 -16.504 1.00 97.88 122 ALA A CA 1
ATOM 980 C C . ALA A 1 122 ? 7.362 -7.890 -17.401 1.00 97.88 122 ALA A C 1
ATOM 982 O O . ALA A 1 122 ? 7.233 -7.956 -18.623 1.00 97.88 122 ALA A O 1
ATOM 983 N N . GLU A 1 123 ? 8.102 -6.942 -16.816 1.00 97.12 123 GLU A N 1
ATOM 984 C CA . GLU A 1 123 ? 8.787 -5.839 -17.509 1.00 97.12 123 GLU A CA 1
ATOM 985 C C . GLU A 1 123 ? 7.855 -4.922 -18.343 1.00 97.12 123 GLU A C 1
ATOM 987 O O . GLU A 1 123 ? 8.310 -4.125 -19.170 1.00 97.12 123 GLU A O 1
ATOM 992 N N . ASP A 1 124 ? 6.538 -4.946 -18.093 1.00 97.88 124 ASP A N 1
ATOM 993 C CA . ASP A 1 124 ? 5.571 -4.009 -18.678 1.00 97.88 124 ASP A CA 1
ATOM 994 C C . ASP A 1 124 ? 5.508 -2.704 -17.869 1.00 97.88 124 ASP A C 1
ATOM 996 O O . ASP A 1 124 ? 4.542 -2.362 -17.174 1.00 97.88 124 ASP A O 1
ATOM 1000 N N . PHE A 1 125 ? 6.571 -1.910 -17.989 1.00 95.50 125 PHE A N 1
ATOM 1001 C CA . PHE A 1 125 ? 6.686 -0.633 -17.284 1.00 95.50 125 PHE A CA 1
ATOM 1002 C C . PHE A 1 125 ? 5.652 0.406 -17.733 1.00 95.50 125 PHE A C 1
ATOM 1004 O O . PHE A 1 125 ? 5.377 1.366 -17.008 1.00 95.50 125 PHE A O 1
ATOM 1011 N N . LYS A 1 126 ? 5.065 0.250 -18.927 1.00 96.12 126 LYS A N 1
ATOM 1012 C CA . LYS A 1 126 ? 4.002 1.142 -19.397 1.00 96.12 126 LYS A CA 1
ATOM 1013 C C . LYS A 1 126 ? 2.727 0.884 -18.605 1.00 96.12 126 LYS A C 1
ATOM 1015 O O . LYS A 1 126 ? 2.121 1.849 -18.129 1.00 96.12 126 LYS A O 1
ATOM 1020 N N . GLN A 1 127 ? 2.349 -0.382 -18.437 1.00 97.00 127 GLN A N 1
ATOM 1021 C CA . GLN A 1 127 ? 1.229 -0.766 -17.590 1.00 97.00 127 GLN A CA 1
ATOM 1022 C C . GLN A 1 127 ? 1.495 -0.386 -16.131 1.00 97.00 127 GLN A C 1
ATOM 1024 O O . GLN A 1 127 ? 0.646 0.273 -15.529 1.00 97.00 127 GLN A O 1
ATOM 1029 N N . ALA A 1 128 ? 2.683 -0.678 -15.590 1.00 97.31 128 ALA A N 1
ATOM 1030 C CA . ALA A 1 128 ? 3.038 -0.304 -14.217 1.00 97.31 128 ALA A CA 1
ATOM 1031 C C . ALA A 1 128 ? 2.855 1.206 -13.962 1.00 97.31 128 ALA A C 1
ATOM 1033 O O . ALA A 1 128 ? 2.197 1.609 -13.002 1.00 97.31 128 ALA A O 1
ATOM 1034 N N . LYS A 1 129 ? 3.315 2.062 -14.887 1.00 96.00 129 LYS A N 1
ATOM 1035 C CA . LYS A 1 129 ? 3.145 3.526 -14.798 1.00 96.00 129 LYS A CA 1
ATOM 1036 C C . LYS A 1 129 ? 1.690 3.979 -14.914 1.00 96.00 129 LYS A C 1
ATOM 1038 O O . LYS A 1 129 ? 1.321 5.000 -14.333 1.00 96.00 129 LYS A O 1
ATOM 1043 N N . GLN A 1 130 ? 0.852 3.270 -15.668 1.00 97.12 130 GLN A N 1
ATOM 1044 C CA . GLN A 1 130 ? -0.586 3.554 -15.718 1.00 97.12 130 GLN A CA 1
ATOM 1045 C C . GLN A 1 130 ? -1.275 3.189 -14.403 1.00 97.12 130 GLN A C 1
ATOM 1047 O O . GLN A 1 130 ? -2.096 3.965 -13.918 1.00 97.12 130 GLN A O 1
ATOM 1052 N N . VAL A 1 131 ? -0.918 2.049 -13.814 1.00 97.44 131 VAL A N 1
ATOM 1053 C CA . VAL A 1 131 ? -1.454 1.603 -12.524 1.00 97.44 131 VAL A CA 1
ATOM 1054 C C . VAL A 1 131 ? -1.018 2.542 -11.400 1.00 97.44 131 VAL A C 1
ATOM 1056 O O . VAL A 1 131 ? -1.858 2.986 -10.622 1.00 97.44 131 VAL A O 1
ATOM 1059 N N . LEU A 1 132 ? 0.247 2.973 -11.383 1.00 96.00 132 LEU A N 1
ATOM 1060 C CA . LEU A 1 132 ? 0.729 3.971 -10.426 1.00 96.00 132 LEU A CA 1
ATOM 1061 C C . LEU A 1 132 ? -0.110 5.258 -10.457 1.00 96.00 132 LEU A C 1
ATOM 1063 O O . LEU A 1 132 ? -0.451 5.801 -9.411 1.00 96.00 132 LEU A O 1
ATOM 1067 N N . LYS A 1 133 ? -0.508 5.736 -11.644 1.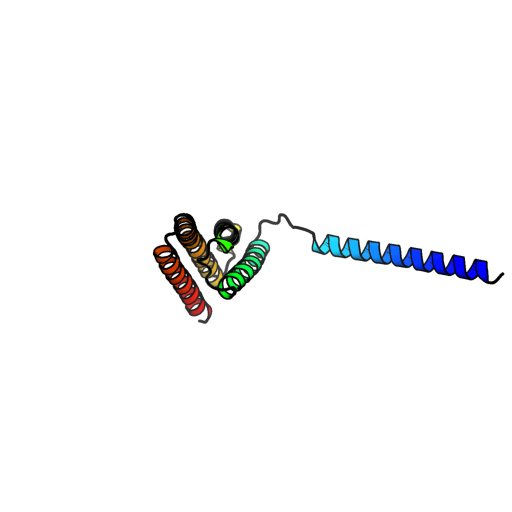00 96.00 133 LYS A N 1
ATOM 1068 C CA . LYS A 1 133 ? -1.398 6.906 -11.755 1.00 96.00 133 LYS A CA 1
ATOM 1069 C C . LYS A 1 133 ? -2.760 6.666 -11.105 1.00 96.00 133 LYS A C 1
ATOM 1071 O O . LYS A 1 133 ? -3.274 7.576 -10.465 1.00 96.00 133 LYS A O 1
ATOM 1076 N N . LYS A 1 134 ? -3.333 5.466 -11.243 1.00 96.44 134 LYS A N 1
ATOM 1077 C CA . LYS A 1 134 ? -4.596 5.113 -10.574 1.00 96.44 134 LYS A CA 1
ATOM 1078 C C . LYS A 1 134 ? -4.442 5.145 -9.057 1.00 96.44 134 LYS A C 1
ATOM 1080 O O . LYS A 1 134 ? -5.270 5.755 -8.390 1.00 96.44 134 LYS A O 1
ATOM 1085 N N . ILE A 1 135 ? -3.354 4.573 -8.533 1.00 96.56 135 ILE A N 1
ATOM 1086 C CA . ILE A 1 135 ? -3.034 4.602 -7.098 1.00 96.56 135 ILE A CA 1
ATOM 1087 C C . ILE A 1 135 ? -2.986 6.047 -6.583 1.00 96.56 135 ILE A C 1
ATOM 1089 O O . ILE A 1 135 ? -3.610 6.369 -5.575 1.00 96.56 135 ILE A O 1
ATOM 1093 N N . LEU A 1 136 ? -2.307 6.945 -7.301 1.00 94.75 136 LEU A N 1
ATOM 1094 C CA . LEU A 1 136 ? -2.216 8.356 -6.911 1.00 94.75 136 LEU A CA 1
ATOM 1095 C C . LEU A 1 136 ? -3.575 9.079 -6.937 1.00 94.75 136 LEU A C 1
ATOM 1097 O O . LEU A 1 136 ? -3.818 9.951 -6.102 1.00 94.75 136 LEU A O 1
ATOM 1101 N N . GLU A 1 137 ? -4.473 8.728 -7.861 1.00 95.38 137 GLU A N 1
ATOM 1102 C CA . GLU A 1 137 ? -5.831 9.286 -7.877 1.00 95.38 137 GLU A CA 1
ATOM 1103 C C . GLU A 1 137 ? -6.690 8.767 -6.712 1.00 95.38 137 GLU A C 1
ATOM 1105 O O . GLU A 1 137 ? -7.437 9.559 -6.133 1.00 95.38 137 GLU A O 1
ATOM 1110 N N . ILE A 1 138 ? -6.530 7.503 -6.294 1.00 94.56 138 ILE A N 1
ATOM 1111 C CA . ILE A 1 138 ? -7.158 6.978 -5.065 1.00 94.56 138 ILE A CA 1
ATOM 1112 C C . ILE A 1 138 ? -6.706 7.808 -3.854 1.00 94.56 138 ILE A C 1
ATOM 1114 O O . ILE A 1 138 ? -7.535 8.338 -3.114 1.00 94.56 138 ILE A O 1
ATOM 1118 N N . GLU A 1 139 ? -5.394 8.009 -3.683 1.00 92.44 139 GLU A N 1
ATOM 1119 C CA . GLU A 1 139 ? -4.848 8.791 -2.562 1.00 92.44 139 GLU A CA 1
ATOM 1120 C C . GLU A 1 139 ? -5.333 10.247 -2.560 1.00 92.44 139 GLU A C 1
ATOM 1122 O O . GLU A 1 139 ? -5.589 10.838 -1.508 1.00 92.44 139 GLU A O 1
ATOM 1127 N N . LYS A 1 140 ? -5.472 10.844 -3.745 1.00 91.88 140 LYS A N 1
ATOM 1128 C CA . LYS A 1 140 ? -6.008 12.196 -3.905 1.00 91.88 140 LYS A CA 1
ATOM 1129 C C . LYS A 1 140 ? -7.490 12.272 -3.539 1.00 91.88 140 LYS A C 1
ATOM 1131 O O . LYS A 1 140 ? -7.904 13.282 -2.972 1.00 91.88 140 LYS A O 1
ATOM 1136 N N . GLY A 1 141 ? -8.272 11.235 -3.847 1.00 88.31 141 GLY A N 1
ATOM 1137 C CA . GLY A 1 141 ? -9.660 11.099 -3.402 1.00 88.31 141 GLY A CA 1
ATOM 1138 C C . GLY A 1 141 ? -9.760 11.111 -1.879 1.00 88.31 141 GLY A C 1
ATOM 1139 O O . GLY A 1 141 ? -10.475 11.939 -1.321 1.00 88.31 141 GLY A O 1
ATOM 1140 N N . VAL A 1 142 ? -8.930 10.305 -1.209 1.00 88.56 142 VAL A N 1
ATOM 1141 C CA . VAL A 1 142 ? -8.875 10.255 0.261 1.00 88.56 142 VAL A CA 1
ATOM 1142 C C . VAL A 1 142 ? -8.561 11.623 0.861 1.00 88.56 142 VAL A C 1
ATOM 1144 O O . VAL A 1 142 ? -9.253 12.049 1.779 1.00 88.56 142 VAL A O 1
ATOM 1147 N N . LYS A 1 143 ? -7.556 12.349 0.350 1.00 81.31 143 LYS A N 1
ATOM 1148 C CA . LYS A 1 143 ? -7.215 13.690 0.869 1.00 81.31 143 LYS A CA 1
ATOM 1149 C C . LYS A 1 143 ? -8.402 14.652 0.796 1.00 81.31 143 LYS A C 1
ATOM 1151 O O . LYS A 1 143 ? -8.715 15.303 1.783 1.00 81.31 143 LYS A O 1
ATOM 1156 N N . LYS A 1 144 ? -9.123 14.665 -0.328 1.00 77.38 144 LYS A N 1
ATOM 1157 C CA . LYS A 1 144 ? -10.310 15.518 -0.495 1.00 77.38 144 LYS A CA 1
ATOM 1158 C C . LYS A 1 144 ? -11.433 15.159 0.475 1.00 77.38 144 LYS A C 1
ATOM 1160 O O . LYS A 1 144 ? -12.055 16.054 1.023 1.00 77.38 144 LYS A O 1
ATOM 1165 N N . GLU A 1 145 ? -11.694 13.872 0.678 1.00 71.06 145 GLU A N 1
ATOM 1166 C CA . GLU A 1 145 ? -12.773 13.399 1.559 1.00 71.06 145 GLU A CA 1
ATOM 1167 C C . GLU A 1 145 ? -12.437 13.527 3.049 1.00 71.06 145 GLU A C 1
ATOM 1169 O O . GLU A 1 145 ? -13.328 13.481 3.891 1.00 71.06 145 GLU A O 1
ATOM 1174 N N . THR A 1 146 ? -11.155 13.682 3.386 1.00 71.31 146 THR A N 1
ATOM 1175 C CA . THR A 1 146 ? -10.670 13.747 4.771 1.00 71.31 146 THR A CA 1
ATOM 1176 C C . THR A 1 146 ? -10.349 15.167 5.248 1.00 71.31 146 THR A C 1
ATOM 1178 O O . THR A 1 146 ? -10.158 15.353 6.454 1.00 71.31 146 THR A O 1
ATOM 1181 N N . GLU A 1 147 ? -10.282 16.141 4.336 1.00 6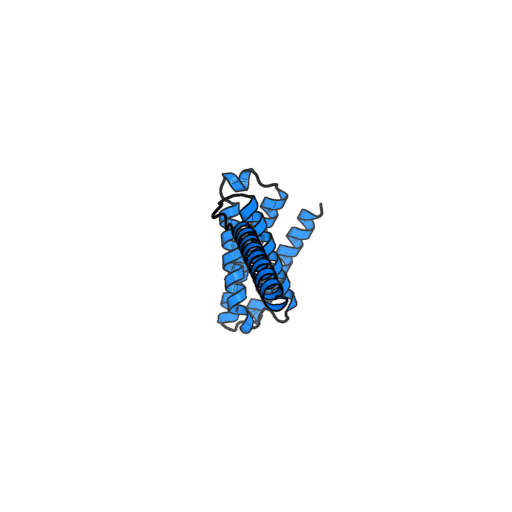2.28 147 GLU A N 1
ATOM 1182 C CA . GLU A 1 147 ? -10.091 17.580 4.594 1.00 62.28 147 GLU A CA 1
ATOM 1183 C C . GLU A 1 147 ? -11.415 18.358 4.779 1.00 62.28 147 GLU A C 1
ATOM 1185 O O . GLU A 1 147 ? -11.373 19.540 5.124 1.00 62.28 147 GLU A O 1
ATOM 1190 N N . ILE A 1 148 ? -12.567 17.707 4.570 1.00 42.84 148 ILE A N 1
ATOM 1191 C CA . ILE A 1 148 ? -13.930 18.238 4.792 1.00 42.84 148 ILE A CA 1
ATOM 1192 C C . ILE A 1 148 ? -14.421 17.826 6.184 1.00 42.84 148 ILE A C 1
ATOM 1194 O O . ILE A 1 148 ? -15.063 18.671 6.846 1.00 42.84 148 ILE A O 1
#